Protein AF-A0A359IHR4-F1 (afdb_monomer)

Nearest PDB structures (foldseek):
  9kau-assembly1_A  TM=9.482E-01  e=2.543E-08  Bacillus cereus ATCC 14579
  8bob-assembly1_B  TM=9.223E-01  e=1.146E-07  Escherichia coli K-12
  8juj-assembly1_A  TM=9.685E-01  e=4.822E-07  Bacillus cereus ATCC 14579
  1d2f-assembly1_A  TM=9.710E-01  e=2.327E-06  Escherichia coli
  5yhv-assembly1_B  TM=7.108E-01  e=1.178E-03  Mycobacterium tuberculosis H37Rv

Secondary structure (DSSP, 8-state):
----SS-----TTTT-TTTS-HHHHHHTTS-S--STT-----SSS-SSPPPHHHHHHHHHHHHT-------GGG-HHHHHHHHHHHHHHHS----GGG----S-HHHHHHHHHHHH--TT------SS--THHHHHHHHTT--

Sequence (143 aa):
MKYNFDEIIDRRGTNSLKWDSRELLMKLGFTERYDDETIPLFVADMDFSCPKPVLDALHARVEQKMFGYTYHLSDDRYINALQGWFKRRQGWQINPESVVYSPGTVYALHVAVRAFTKPGDKIIIQRPVYAPFTSVVEQNGRR

Solvent-accessible surface area (backbone atoms only — not comparable to full-atom values): 9431 Å² total; per-residue (Å²): 138,88,82,75,84,83,58,84,66,89,49,67,89,67,81,29,75,63,63,60,33,51,70,59,39,43,74,70,65,76,39,97,76,74,59,95,88,56,81,77,86,77,61,97,71,76,79,60,80,77,58,65,75,60,52,51,53,51,51,58,54,55,75,65,78,69,86,69,94,77,73,67,85,82,38,66,67,57,57,51,52,52,39,52,49,35,34,74,76,67,71,37,82,67,62,72,90,75,68,73,93,60,101,39,70,70,59,45,49,44,50,49,52,61,74,76,52,56,70,69,42,77,65,93,78,77,79,91,62,72,65,64,64,58,49,47,37,50,78,60,45,28,76

Mean predicted aligned error: 3.96 Å

pLDDT: mean 95.13, std 3.56, range [75.62, 98.62]

Radius of gyration: 20.19 Å; Cα contacts (8 Å, |Δi|>4): 84; chains: 1; bounding box: 49×33×51 Å

Foldseek 3Di:
DDFDPVDQDDCPPVPDCQQDVVVVCVVVVVDPDDDPPDDGDPDPDDRGDDDPVVVVVVVVVVVVVDDDDDDPLVDVVVVCVVQVCCCVPPVDGDDSVPDDDDPDDLRVLLVCCVVPDAQAAEDDDDPPDDCSVVVSQVVRNYD

Structure (mmCIF, N/CA/C/O backbone):
data_AF-A0A359IHR4-F1
#
_entry.id   AF-A0A359IHR4-F1
#
loop_
_atom_site.group_PDB
_atom_site.id
_atom_site.type_symbol
_atom_site.label_atom_id
_atom_site.label_alt_id
_atom_site.label_comp_id
_atom_site.label_asym_id
_atom_site.label_entity_id
_atom_site.label_seq_id
_atom_site.pdbx_PDB_ins_code
_atom_site.Cartn_x
_atom_site.Cartn_y
_atom_site.Cartn_z
_atom_site.occupancy
_atom_site.B_iso_or_equiv
_atom_site.auth_seq_id
_atom_site.auth_comp_id
_atom_site.auth_asym_id
_atom_site.auth_atom_id
_atom_site.pdbx_PDB_model_num
ATOM 1 N N . MET A 1 1 ? -7.799 -12.875 -22.934 1.00 75.62 1 MET A N 1
ATOM 2 C CA . MET A 1 1 ? -6.642 -11.954 -22.867 1.00 75.62 1 MET A CA 1
ATOM 3 C C . MET A 1 1 ? -5.446 -12.774 -22.414 1.00 75.62 1 MET A C 1
ATOM 5 O O . MET A 1 1 ? -5.605 -13.522 -21.457 1.00 75.62 1 MET A O 1
ATOM 9 N N . LYS A 1 2 ? -4.318 -12.724 -23.130 1.00 89.81 2 LYS A N 1
ATOM 10 C CA . LYS A 1 2 ? -3.093 -13.450 -22.762 1.00 89.81 2 LYS A CA 1
ATOM 11 C C . LYS A 1 2 ? -2.175 -12.475 -22.019 1.00 89.81 2 LYS A C 1
ATOM 13 O O . LYS A 1 2 ? -1.928 -11.395 -22.543 1.00 89.81 2 LYS A O 1
ATOM 18 N N . TYR A 1 3 ? -1.736 -12.834 -20.815 1.00 95.44 3 TYR A N 1
ATOM 19 C CA . TYR A 1 3 ? -0.766 -12.062 -20.032 1.00 95.44 3 TYR A CA 1
ATOM 20 C C . TYR A 1 3 ? 0.626 -12.668 -20.218 1.00 95.44 3 TYR A C 1
ATOM 22 O O . TYR A 1 3 ? 0.737 -13.891 -20.323 1.00 95.44 3 TYR A O 1
ATOM 30 N N . ASN A 1 4 ? 1.658 -11.826 -20.275 1.00 95.94 4 ASN A N 1
ATOM 31 C CA . ASN A 1 4 ? 3.050 -12.256 -20.319 1.00 95.94 4 ASN A CA 1
ATOM 32 C C . ASN A 1 4 ? 3.702 -11.983 -18.959 1.00 95.94 4 ASN A C 1
ATOM 34 O O . ASN A 1 4 ? 4.050 -10.846 -18.667 1.00 95.94 4 ASN A O 1
ATOM 38 N N . PHE A 1 5 ? 3.817 -13.011 -18.119 1.00 97.19 5 PHE A N 1
ATOM 39 C CA . PHE A 1 5 ? 4.514 -12.911 -16.832 1.00 97.19 5 PHE A CA 1
ATOM 40 C C . PHE A 1 5 ? 6.019 -13.206 -16.957 1.00 97.19 5 PHE A C 1
ATOM 42 O O . PHE A 1 5 ? 6.742 -13.038 -15.984 1.00 97.19 5 PHE A O 1
ATOM 49 N N . ASP A 1 6 ? 6.489 -13.610 -18.143 1.00 97.19 6 ASP A N 1
ATOM 50 C CA . ASP A 1 6 ? 7.912 -13.839 -18.428 1.00 97.19 6 ASP A CA 1
ATOM 51 C C . ASP A 1 6 ? 8.610 -12.563 -18.936 1.00 97.19 6 ASP A C 1
ATOM 53 O O . ASP A 1 6 ? 9.828 -12.535 -19.109 1.00 97.19 6 ASP A O 1
ATOM 57 N N . GLU A 1 7 ? 7.846 -11.498 -19.206 1.00 96.81 7 GLU A N 1
ATOM 58 C CA . GLU A 1 7 ? 8.398 -10.195 -19.565 1.00 96.81 7 GLU A CA 1
ATOM 59 C C . GLU A 1 7 ? 9.154 -9.599 -18.379 1.00 96.81 7 GLU A C 1
ATOM 61 O O . GLU A 1 7 ? 8.572 -9.310 -17.333 1.00 96.81 7 GLU A O 1
ATOM 66 N N . ILE A 1 8 ? 10.455 -9.381 -18.562 1.00 95.19 8 ILE A N 1
ATOM 67 C CA . ILE A 1 8 ? 11.285 -8.700 -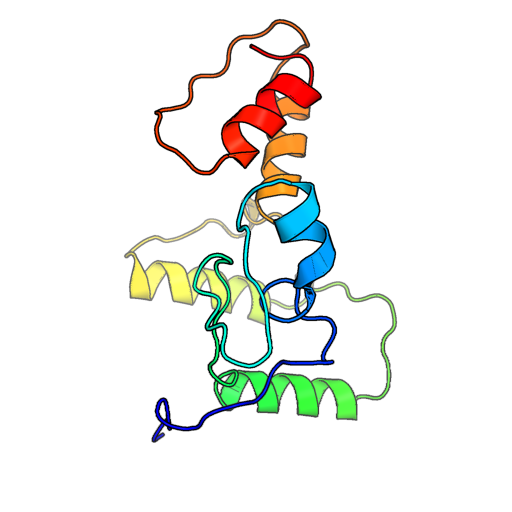17.574 1.00 95.19 8 ILE A CA 1
ATOM 68 C C . ILE A 1 8 ? 11.126 -7.195 -17.774 1.00 95.19 8 ILE A C 1
ATOM 70 O O . ILE A 1 8 ? 11.505 -6.654 -18.812 1.00 9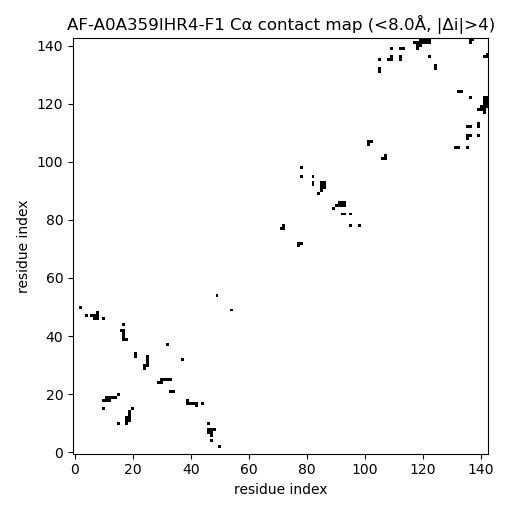5.19 8 ILE A O 1
ATOM 74 N N . ILE A 1 9 ? 10.594 -6.523 -16.757 1.00 95.38 9 ILE A N 1
ATOM 75 C CA . ILE A 1 9 ? 10.462 -5.067 -16.714 1.00 95.38 9 ILE A CA 1
ATOM 76 C C . ILE A 1 9 ? 11.520 -4.535 -15.755 1.00 95.38 9 ILE A C 1
ATOM 78 O O . ILE A 1 9 ? 11.461 -4.811 -14.555 1.00 95.38 9 ILE A O 1
ATOM 82 N N . ASP A 1 10 ? 12.487 -3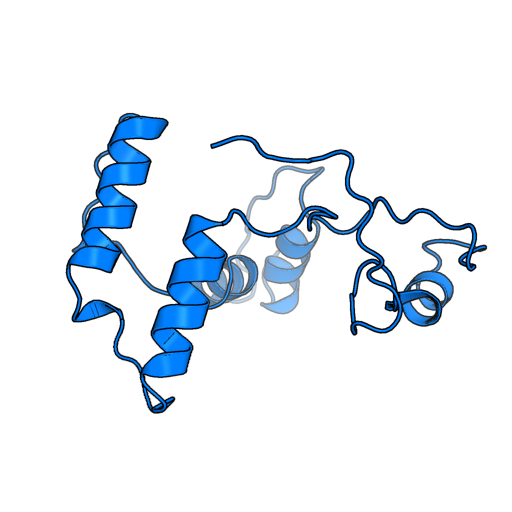.776 -16.273 1.00 95.06 10 ASP A N 1
ATOM 83 C CA . ASP A 1 10 ? 13.483 -3.133 -15.419 1.00 95.06 10 ASP A CA 1
ATOM 84 C C . 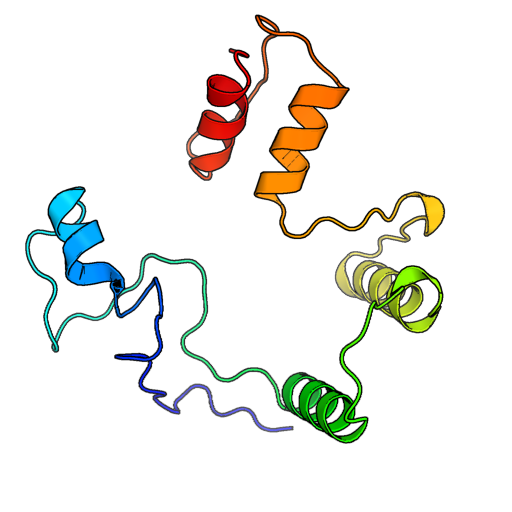ASP A 1 10 ? 12.835 -2.001 -14.612 1.00 95.06 10 ASP A C 1
ATOM 86 O O . ASP A 1 10 ? 12.168 -1.116 -15.154 1.00 95.06 10 ASP A O 1
ATOM 90 N N . ARG A 1 11 ? 13.010 -2.064 -13.292 1.00 95.94 11 ARG A N 1
ATOM 91 C CA . ARG A 1 11 ? 12.459 -1.118 -12.313 1.00 95.94 11 ARG A CA 1
ATOM 92 C C . ARG A 1 11 ? 13.544 -0.308 -11.605 1.00 95.94 11 ARG A C 1
ATOM 94 O O . ARG A 1 11 ? 13.234 0.405 -10.650 1.00 95.94 11 ARG A O 1
ATOM 101 N N . ARG A 1 12 ? 14.805 -0.422 -12.028 1.00 95.12 12 ARG A N 1
ATOM 102 C CA . ARG A 1 12 ? 15.886 0.430 -11.523 1.00 95.12 12 ARG A CA 1
ATOM 103 C C . ARG A 1 12 ? 15.738 1.851 -12.055 1.00 95.12 12 ARG A C 1
ATOM 105 O O . ARG A 1 12 ? 15.357 2.066 -13.203 1.00 95.12 12 ARG A O 1
ATOM 112 N N . GLY A 1 13 ? 16.038 2.833 -11.212 1.00 95.25 13 GLY A N 1
ATOM 113 C CA . GLY A 1 13 ? 15.928 4.249 -11.562 1.00 95.25 13 GLY A CA 1
ATOM 114 C C . GLY A 1 13 ? 14.486 4.742 -11.717 1.00 95.25 13 GLY A C 1
ATOM 115 O O . GLY A 1 13 ? 14.269 5.831 -12.248 1.00 95.25 13 GLY A O 1
ATOM 116 N N . THR A 1 14 ? 13.491 3.977 -11.251 1.00 96.00 14 THR A N 1
ATOM 117 C CA . THR A 1 14 ? 12.071 4.365 -11.309 1.00 96.00 14 THR A CA 1
ATOM 118 C C . THR A 1 14 ? 11.547 4.901 -9.974 1.00 96.00 14 THR A C 1
ATOM 120 O O . THR A 1 14 ? 10.334 5.031 -9.805 1.00 96.00 14 THR A O 1
ATOM 123 N N . ASN A 1 15 ? 12.429 5.179 -9.008 1.00 95.81 15 ASN A N 1
ATOM 124 C CA . ASN A 1 15 ? 12.097 5.487 -7.609 1.00 95.81 15 ASN A CA 1
ATOM 125 C C . ASN A 1 15 ? 11.355 4.338 -6.906 1.00 95.81 15 ASN A C 1
ATOM 127 O O . ASN A 1 15 ? 10.468 4.545 -6.074 1.00 95.81 15 ASN A O 1
ATOM 131 N N . SER A 1 16 ? 11.694 3.105 -7.265 1.00 96.00 16 SER A N 1
ATOM 132 C CA . SER A 1 16 ? 11.107 1.906 -6.687 1.00 96.00 16 SER A CA 1
ATOM 133 C C . SER A 1 16 ? 11.699 1.643 -5.307 1.00 96.00 16 SER A C 1
ATOM 135 O O . SER A 1 16 ? 12.884 1.356 -5.187 1.00 96.00 16 SER A O 1
ATOM 137 N N . LEU A 1 17 ? 10.884 1.631 -4.246 1.00 94.75 17 LEU A N 1
ATOM 138 C CA . LEU A 1 17 ? 11.380 1.250 -2.915 1.00 94.75 17 LEU A CA 1
ATOM 139 C C . LEU A 1 17 ? 11.993 -0.162 -2.914 1.00 94.75 17 LEU A C 1
ATOM 141 O O . LEU A 1 17 ? 12.885 -0.444 -2.124 1.00 94.75 17 LEU A O 1
ATOM 145 N N . LYS A 1 18 ? 11.540 -1.062 -3.789 1.00 95.00 18 LYS A N 1
ATOM 146 C CA . LYS A 1 18 ? 12.064 -2.428 -3.880 1.00 95.00 18 LYS A CA 1
ATOM 147 C C . LYS A 1 18 ? 13.442 -2.496 -4.548 1.00 95.00 18 LYS A C 1
ATOM 149 O O . LYS A 1 18 ? 14.291 -3.251 -4.076 1.00 95.00 18 LYS A O 1
ATOM 154 N N . TRP A 1 19 ? 13.653 -1.712 -5.607 1.00 96.00 19 TRP A N 1
ATOM 155 C CA . TRP A 1 19 ? 14.834 -1.790 -6.482 1.00 96.00 19 TRP A CA 1
ATOM 156 C C . TRP A 1 19 ? 15.871 -0.676 -6.249 1.00 96.00 19 TRP A C 1
ATOM 158 O O . TRP A 1 19 ? 17.056 -0.889 -6.474 1.00 96.00 19 TRP A O 1
ATOM 168 N N . ASP A 1 20 ? 15.449 0.483 -5.736 1.00 95.06 20 ASP A N 1
ATOM 169 C CA . ASP A 1 20 ? 16.276 1.693 -5.605 1.00 95.06 20 ASP A CA 1
ATOM 170 C C . ASP A 1 20 ? 16.607 2.044 -4.136 1.00 95.06 20 ASP A C 1
ATOM 172 O O . ASP A 1 20 ? 17.105 3.127 -3.841 1.00 95.06 20 ASP A O 1
ATOM 176 N N . SER A 1 21 ? 16.342 1.148 -3.176 1.00 93.75 21 SER A N 1
ATOM 177 C CA . SER A 1 21 ? 16.537 1.409 -1.734 1.00 93.75 21 SER A CA 1
ATOM 178 C C . SER A 1 21 ? 17.851 0.882 -1.150 1.00 93.75 21 SER A C 1
ATOM 180 O O . SER A 1 21 ? 17.969 0.749 0.070 1.00 93.75 21 SER A O 1
ATOM 182 N N . ARG A 1 22 ? 18.859 0.620 -1.993 1.00 92.38 22 ARG A N 1
ATOM 183 C CA . ARG A 1 22 ? 20.187 0.102 -1.606 1.00 92.38 22 ARG A CA 1
ATOM 184 C C . ARG A 1 22 ? 20.737 0.738 -0.327 1.00 92.38 22 ARG A C 1
ATOM 186 O O . ARG A 1 22 ? 21.015 0.033 0.640 1.00 92.38 22 ARG A O 1
ATOM 193 N N . GLU A 1 23 ? 20.880 2.062 -0.318 1.00 91.62 23 GLU A N 1
ATOM 194 C CA . GLU A 1 23 ? 21.482 2.793 0.805 1.00 91.62 23 GLU A CA 1
ATOM 195 C C . GLU A 1 23 ? 20.683 2.611 2.099 1.00 91.62 23 GLU A C 1
ATOM 197 O O . GLU A 1 23 ? 21.257 2.402 3.168 1.00 91.62 23 GLU A O 1
ATOM 202 N N . LEU A 1 24 ? 19.351 2.642 1.997 1.00 91.75 24 LEU A N 1
ATOM 203 C CA . LEU A 1 24 ? 18.451 2.448 3.127 1.00 91.75 24 LEU A CA 1
ATOM 204 C C . LEU A 1 24 ? 18.578 1.032 3.697 1.00 91.75 24 LEU A C 1
ATOM 206 O O . LEU A 1 24 ? 18.705 0.874 4.909 1.00 91.75 24 LEU A O 1
ATOM 210 N N . LEU A 1 25 ? 18.566 0.009 2.842 1.00 91.62 25 LEU A N 1
ATOM 211 C CA . LEU A 1 25 ? 18.647 -1.391 3.265 1.00 91.62 25 LEU A CA 1
ATOM 212 C C . LEU A 1 25 ? 19.987 -1.717 3.921 1.00 91.62 25 LEU A C 1
ATOM 214 O O . LEU A 1 25 ? 20.008 -2.374 4.961 1.00 91.62 25 LEU A O 1
ATOM 218 N N . MET A 1 26 ? 21.086 -1.219 3.348 1.00 91.31 26 MET A N 1
ATOM 219 C CA . MET A 1 26 ? 22.421 -1.385 3.921 1.00 91.31 26 MET A CA 1
ATOM 220 C C . MET A 1 26 ? 22.539 -0.649 5.261 1.00 91.31 26 MET A C 1
ATOM 222 O O . MET A 1 26 ? 23.013 -1.222 6.238 1.00 91.31 26 MET A O 1
ATOM 226 N N . LYS A 1 27 ? 22.032 0.590 5.358 1.00 93.38 27 LYS A N 1
ATOM 227 C CA . LYS A 1 27 ? 22.036 1.368 6.610 1.00 93.38 27 LYS A CA 1
ATOM 228 C C . LYS A 1 27 ? 21.215 0.712 7.722 1.00 93.38 27 LYS A C 1
ATOM 230 O O . LYS A 1 27 ? 21.582 0.812 8.889 1.00 93.38 27 LYS A O 1
ATOM 235 N N . LEU A 1 28 ? 20.101 0.072 7.374 1.00 90.56 28 LEU A N 1
ATOM 236 C CA . LEU A 1 28 ? 19.254 -0.658 8.320 1.00 90.56 28 LEU A CA 1
ATOM 237 C C . LEU A 1 28 ? 19.787 -2.064 8.644 1.00 90.56 28 LEU A C 1
ATOM 239 O O . LEU A 1 28 ? 19.184 -2.758 9.458 1.00 90.56 28 LEU A O 1
ATOM 243 N N . GLY A 1 29 ? 20.899 -2.485 8.032 1.00 90.56 29 GLY A N 1
ATOM 244 C CA . GLY A 1 29 ? 21.505 -3.795 8.267 1.00 90.56 29 GLY A CA 1
ATOM 245 C C . GLY A 1 29 ? 20.686 -4.964 7.716 1.00 90.56 29 GLY A C 1
ATOM 246 O O . GLY A 1 29 ? 20.861 -6.090 8.167 1.00 90.56 29 GLY A O 1
ATOM 247 N N . PHE A 1 30 ? 19.783 -4.722 6.757 1.00 89.19 30 PHE A N 1
ATOM 248 C CA . PHE A 1 30 ? 19.005 -5.795 6.125 1.00 89.19 30 PHE A CA 1
ATOM 249 C C . PHE A 1 30 ? 19.835 -6.633 5.150 1.00 89.19 30 PHE A C 1
ATOM 251 O O . PHE A 1 30 ? 19.485 -7.779 4.881 1.00 89.19 30 PHE A O 1
ATOM 258 N N . THR A 1 31 ? 20.908 -6.063 4.601 1.00 90.94 31 THR A N 1
ATOM 259 C CA . THR A 1 31 ? 21.852 -6.769 3.734 1.00 90.94 31 THR A CA 1
ATOM 260 C C . THR A 1 31 ? 23.219 -6.094 3.762 1.00 90.94 31 THR A C 1
ATOM 262 O O . THR A 1 31 ? 23.318 -4.875 3.901 1.00 90.94 31 THR A O 1
ATOM 265 N N . GLU A 1 32 ? 24.272 -6.885 3.579 1.00 91.94 32 GLU A N 1
ATOM 266 C CA . GLU A 1 32 ? 25.648 -6.405 3.400 1.00 91.94 32 GLU A CA 1
ATOM 267 C C . GLU A 1 32 ? 25.992 -6.180 1.918 1.00 91.94 32 GLU A C 1
ATOM 269 O O . GLU A 1 32 ? 26.952 -5.481 1.595 1.00 91.94 32 GLU A O 1
ATOM 274 N N . ARG A 1 33 ? 25.186 -6.738 1.005 1.00 92.12 33 ARG A N 1
ATOM 275 C CA . ARG A 1 33 ? 25.365 -6.641 -0.447 1.00 92.12 33 ARG A CA 1
ATOM 276 C C . ARG A 1 33 ? 24.050 -6.263 -1.118 1.00 92.12 33 ARG A C 1
ATOM 278 O O . ARG A 1 33 ? 23.027 -6.919 -0.932 1.00 92.12 33 ARG A O 1
ATOM 28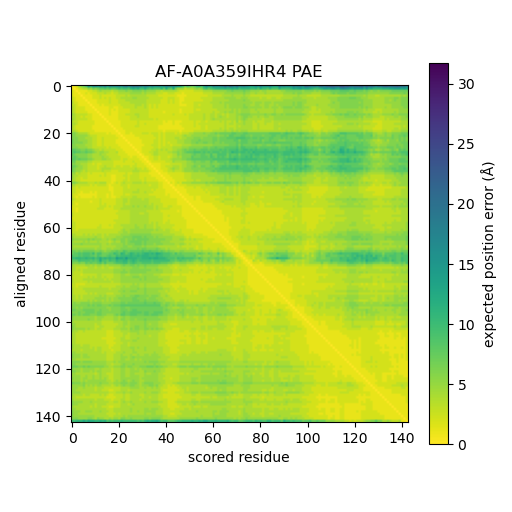5 N N . TYR A 1 34 ? 24.103 -5.203 -1.911 1.00 93.38 34 TYR A N 1
ATOM 286 C CA . TYR A 1 34 ? 23.037 -4.811 -2.821 1.00 93.38 34 TYR A CA 1
ATOM 287 C C . TYR A 1 34 ? 23.691 -4.095 -4.002 1.00 93.38 34 TYR A C 1
ATOM 289 O O . TYR A 1 34 ? 24.216 -2.995 -3.851 1.00 93.38 34 TYR A O 1
ATOM 297 N N . ASP A 1 35 ? 23.721 -4.744 -5.153 1.00 91.81 35 ASP A N 1
ATOM 298 C CA . ASP A 1 35 ? 24.375 -4.306 -6.388 1.00 91.81 35 ASP A CA 1
ATOM 299 C C . ASP A 1 35 ? 23.503 -4.633 -7.610 1.00 91.81 35 ASP A C 1
ATOM 301 O O . ASP A 1 35 ? 22.351 -5.049 -7.477 1.00 91.81 35 ASP A O 1
ATOM 305 N N . ASP A 1 36 ? 24.039 -4.438 -8.812 1.00 89.81 36 ASP A N 1
ATOM 306 C CA . ASP A 1 36 ? 23.279 -4.624 -10.050 1.00 89.81 36 ASP A CA 1
ATOM 307 C C . ASP A 1 36 ? 22.891 -6.091 -10.310 1.00 89.81 36 ASP A C 1
ATOM 309 O O . ASP A 1 36 ? 21.920 -6.348 -11.017 1.00 89.81 36 ASP A O 1
ATOM 313 N N . GLU A 1 37 ? 23.567 -7.052 -9.673 1.00 92.00 37 GLU A N 1
ATOM 314 C CA . GLU A 1 37 ? 23.228 -8.482 -9.735 1.00 92.00 37 GLU A CA 1
ATOM 315 C C . GLU A 1 37 ? 22.170 -8.885 -8.696 1.00 92.00 37 GLU A C 1
ATOM 317 O O . GLU A 1 37 ? 21.651 -10.003 -8.715 1.00 92.00 37 GLU A O 1
ATOM 322 N N . THR A 1 38 ? 21.835 -7.988 -7.767 1.00 93.00 38 THR A N 1
ATOM 323 C CA . THR A 1 38 ? 20.904 -8.280 -6.679 1.00 93.00 38 THR A CA 1
ATOM 324 C C . THR A 1 38 ? 19.465 -8.366 -7.188 1.00 93.00 38 THR A C 1
ATOM 326 O O . THR A 1 38 ? 18.974 -7.476 -7.884 1.00 93.00 38 T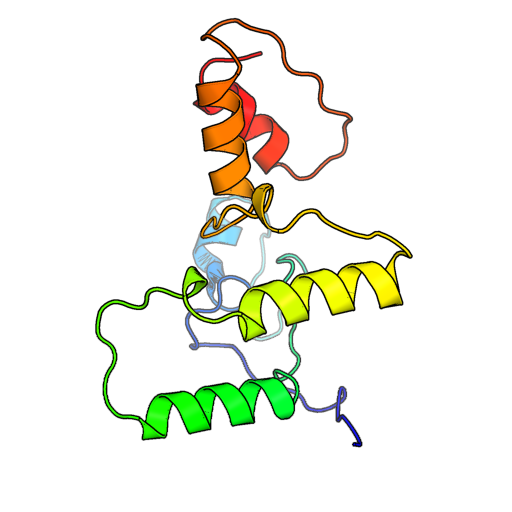HR A O 1
ATOM 329 N N . ILE A 1 39 ? 18.764 -9.431 -6.784 1.00 93.06 39 ILE A N 1
ATOM 330 C CA . ILE A 1 39 ? 17.333 -9.638 -7.042 1.00 93.06 39 ILE A CA 1
ATOM 331 C C . ILE A 1 39 ? 16.565 -9.402 -5.730 1.00 93.06 39 ILE A C 1
ATOM 333 O O . ILE A 1 39 ? 16.588 -10.259 -4.841 1.00 93.06 39 ILE A O 1
ATOM 337 N N . PRO A 1 40 ? 15.892 -8.251 -5.558 1.00 93.31 40 PRO A N 1
ATOM 338 C CA . PRO A 1 40 ? 15.151 -7.943 -4.343 1.00 93.31 40 PRO A CA 1
ATOM 339 C C . PRO A 1 40 ? 13.829 -8.721 -4.270 1.00 93.31 40 PRO A C 1
ATOM 341 O O . PRO A 1 40 ? 12.974 -8.601 -5.142 1.00 93.31 40 PRO A O 1
ATOM 344 N N . LEU A 1 41 ? 13.609 -9.465 -3.180 1.00 93.88 41 LEU A N 1
ATOM 345 C CA . LEU A 1 41 ? 12.403 -10.288 -2.961 1.00 93.88 41 LEU A CA 1
ATOM 346 C C . LEU A 1 41 ? 11.640 -9.928 -1.666 1.00 93.88 41 LEU A C 1
ATOM 348 O O . LEU A 1 41 ? 10.938 -10.765 -1.107 1.00 93.88 41 LEU A O 1
ATOM 352 N N . PHE A 1 42 ? 11.796 -8.697 -1.159 1.00 89.62 42 PHE A N 1
ATOM 353 C CA . PHE A 1 42 ? 11.341 -8.316 0.190 1.00 89.62 42 PHE A CA 1
ATOM 354 C C . PHE A 1 42 ? 10.081 -7.427 0.231 1.00 89.62 42 PHE A C 1
ATOM 356 O O . PHE A 1 42 ? 9.191 -7.686 1.041 1.00 89.62 42 PHE A O 1
ATOM 363 N N . VAL A 1 43 ? 9.971 -6.380 -0.606 1.00 93.31 43 VAL A N 1
ATOM 364 C CA . VAL A 1 43 ? 8.770 -5.514 -0.634 1.00 93.31 43 VAL A CA 1
ATOM 365 C C . VAL A 1 43 ? 7.622 -6.243 -1.318 1.00 93.31 43 VAL A C 1
ATOM 367 O O . VAL A 1 43 ? 7.793 -6.803 -2.399 1.00 93.31 43 VAL A O 1
ATOM 370 N N . ALA A 1 44 ? 6.436 -6.172 -0.716 1.00 95.62 44 ALA A N 1
ATOM 371 C CA . ALA A 1 44 ? 5.204 -6.750 -1.244 1.00 95.62 44 ALA A CA 1
ATOM 372 C C . ALA A 1 44 ? 4.563 -5.890 -2.357 1.00 95.62 44 ALA A C 1
ATOM 374 O O . ALA A 1 44 ? 3.402 -5.495 -2.260 1.00 95.62 44 ALA A O 1
ATOM 375 N N . ASP A 1 45 ? 5.323 -5.605 -3.413 1.00 96.56 45 ASP A N 1
ATOM 376 C CA . ASP A 1 45 ? 4.809 -5.185 -4.718 1.00 96.56 45 ASP A CA 1
ATOM 377 C C . ASP A 1 45 ? 5.283 -6.161 -5.814 1.00 96.56 45 ASP A C 1
ATOM 379 O O . ASP A 1 45 ? 6.090 -7.065 -5.562 1.00 96.56 45 ASP A O 1
ATOM 383 N N . MET A 1 46 ? 4.724 -6.043 -7.019 1.00 96.88 46 MET A N 1
ATOM 384 C CA . MET A 1 46 ? 4.968 -6.992 -8.110 1.00 96.88 46 MET A CA 1
ATOM 385 C C . MET A 1 46 ? 5.978 -6.445 -9.119 1.00 96.88 46 MET A C 1
ATOM 387 O O . MET A 1 46 ? 5.960 -5.260 -9.436 1.00 96.88 46 MET A O 1
ATOM 391 N N . ASP A 1 47 ? 6.776 -7.341 -9.701 1.00 96.94 47 ASP A N 1
ATOM 392 C CA . ASP A 1 47 ? 7.619 -7.064 -10.876 1.00 96.94 47 ASP A CA 1
ATOM 393 C C . ASP A 1 47 ? 6.913 -7.476 -12.179 1.00 96.94 47 ASP A C 1
ATOM 395 O O . ASP A 1 47 ? 7.527 -7.956 -13.123 1.00 96.94 47 ASP A O 1
ATOM 399 N N . PHE A 1 48 ? 5.590 -7.297 -12.214 1.00 97.19 48 PHE A N 1
ATOM 400 C CA . PHE A 1 48 ? 4.747 -7.530 -13.382 1.00 97.19 48 PHE A CA 1
ATOM 401 C C . PHE A 1 48 ? 4.050 -6.238 -13.786 1.00 97.19 48 PHE A C 1
ATOM 403 O O . PHE A 1 48 ? 3.697 -5.417 -12.937 1.00 97.19 48 PHE A O 1
ATOM 410 N N . SER A 1 49 ? 3.786 -6.089 -15.084 1.00 96.00 49 SER A N 1
ATOM 411 C CA . SER A 1 49 ? 2.967 -4.985 -15.577 1.00 96.00 49 SER A CA 1
ATOM 412 C C . SER A 1 49 ? 1.558 -5.035 -14.983 1.00 96.00 49 SER A C 1
ATOM 414 O O . SER A 1 49 ? 0.973 -6.108 -14.788 1.00 96.00 49 SER A O 1
ATOM 416 N N . CYS A 1 50 ? 0.976 -3.860 -14.742 1.00 96.44 50 CYS A N 1
ATOM 417 C CA . CYS A 1 50 ? -0.443 -3.754 -14.432 1.00 96.44 50 CYS A CA 1
ATOM 418 C C . CYS A 1 50 ? -1.279 -4.387 -15.561 1.00 96.44 50 CYS A C 1
ATOM 420 O O . CYS A 1 50 ? -0.954 -4.249 -16.742 1.00 96.44 50 CYS A O 1
ATOM 422 N N . PRO A 1 51 ? -2.400 -5.052 -15.240 1.00 96.38 51 PRO A N 1
ATOM 423 C CA . PRO A 1 51 ? -3.219 -5.690 -16.260 1.00 96.38 51 PRO A CA 1
ATOM 424 C C . PRO A 1 51 ? -3.807 -4.639 -17.213 1.00 96.38 51 PRO A C 1
ATOM 426 O O . PRO A 1 51 ? -4.233 -3.567 -16.780 1.00 96.38 51 PRO A O 1
ATOM 429 N N . LYS A 1 52 ? -3.895 -4.973 -18.510 1.00 96.38 52 LYS A N 1
ATOM 430 C CA . LYS A 1 52 ? -4.365 -4.060 -19.570 1.00 96.38 52 LYS A CA 1
ATOM 431 C C . LYS A 1 52 ? -5.645 -3.275 -19.222 1.00 96.38 52 LYS A C 1
ATOM 433 O O . LYS A 1 52 ? -5.644 -2.073 -19.457 1.00 96.38 52 LYS A O 1
ATOM 438 N N . PRO A 1 53 ? -6.697 -3.862 -18.612 1.00 97.31 53 PRO A N 1
ATOM 439 C CA . PRO A 1 53 ? -7.887 -3.097 -18.229 1.00 97.31 53 PRO A CA 1
ATOM 440 C C . PRO A 1 53 ? -7.616 -1.934 -17.260 1.00 97.31 53 PRO A C 1
ATOM 442 O O . PRO A 1 53 ? -8.307 -0.922 -17.319 1.00 97.31 53 PRO A O 1
ATOM 445 N N . VAL A 1 54 ? -6.618 -2.060 -16.377 1.00 97.38 54 VAL A N 1
ATOM 446 C CA . VAL A 1 54 ? -6.215 -0.986 -15.454 1.00 97.38 54 VAL A CA 1
ATOM 447 C C . VAL A 1 54 ? -5.457 0.101 -16.210 1.00 97.38 54 VAL A C 1
ATOM 449 O O . VAL A 1 54 ? -5.768 1.277 -16.044 1.00 97.38 54 VAL A O 1
ATOM 452 N N . LEU A 1 55 ? -4.511 -0.285 -17.074 1.00 97.81 55 LEU A N 1
ATOM 453 C CA . LEU A 1 55 ? -3.771 0.661 -17.916 1.00 97.81 55 LEU A CA 1
ATOM 454 C C . LEU A 1 55 ? -4.720 1.456 -18.823 1.00 97.81 55 LEU A C 1
ATOM 456 O O . LEU A 1 55 ? -4.653 2.680 -18.854 1.00 97.81 55 LEU A O 1
ATOM 460 N N . ASP A 1 56 ? -5.661 0.783 -19.487 1.00 98.25 56 ASP A N 1
ATOM 461 C CA . ASP A 1 56 ? -6.655 1.419 -20.357 1.00 98.25 56 ASP A CA 1
ATOM 462 C C . ASP A 1 56 ? -7.525 2.427 -19.590 1.00 98.25 56 ASP A C 1
ATOM 464 O O . ASP A 1 56 ? -7.772 3.530 -20.078 1.00 98.25 56 ASP A O 1
ATOM 468 N N . ALA A 1 57 ? -7.963 2.082 -18.372 1.00 97.38 57 ALA A N 1
ATOM 469 C CA . ALA A 1 57 ? -8.743 2.986 -17.528 1.00 97.38 57 ALA A CA 1
ATOM 470 C C . ALA A 1 57 ? -7.935 4.224 -17.102 1.00 97.38 57 ALA A C 1
ATOM 472 O O . ALA A 1 57 ? -8.469 5.335 -17.090 1.00 97.38 57 ALA A O 1
ATOM 473 N N . LEU A 1 58 ? -6.646 4.052 -16.790 1.00 98.06 58 LEU A N 1
ATOM 474 C CA . LEU A 1 58 ? -5.744 5.158 -16.468 1.00 98.06 58 LEU A CA 1
ATOM 475 C C . LEU A 1 58 ? -5.501 6.058 -17.687 1.00 98.06 58 LEU A C 1
ATOM 477 O O . LEU A 1 58 ? -5.624 7.275 -17.564 1.00 98.06 58 LEU A O 1
ATOM 481 N N . HIS A 1 59 ? -5.245 5.489 -18.867 1.00 98.44 59 HIS A N 1
ATOM 482 C CA . HIS A 1 59 ? -5.111 6.258 -20.108 1.00 98.44 59 HIS A CA 1
ATOM 483 C C . HIS A 1 59 ? -6.391 7.037 -20.425 1.00 98.44 59 HIS A C 1
ATOM 485 O O . HIS A 1 59 ? -6.336 8.245 -20.634 1.00 98.44 59 HIS A O 1
ATOM 491 N N . ALA A 1 60 ? -7.558 6.392 -20.349 1.00 98.06 60 ALA A N 1
ATOM 492 C CA . ALA A 1 60 ? -8.839 7.066 -20.544 1.00 98.06 60 ALA A CA 1
ATOM 493 C C . ALA A 1 60 ? -9.055 8.214 -19.541 1.00 98.06 60 ALA A C 1
ATOM 495 O O . ALA A 1 60 ? -9.632 9.244 -19.889 1.00 98.06 60 ALA A O 1
ATOM 496 N N . ARG A 1 61 ? -8.574 8.073 -18.297 1.00 96.38 61 ARG A N 1
ATOM 497 C CA . ARG A 1 61 ? -8.626 9.147 -17.298 1.00 96.38 61 ARG A CA 1
ATOM 498 C C . ARG A 1 61 ? -7.691 10.307 -17.641 1.00 96.38 61 ARG A C 1
ATOM 500 O O . ARG A 1 61 ? -8.066 11.454 -17.389 1.00 96.38 61 ARG A O 1
ATOM 507 N N . VAL A 1 62 ? -6.513 10.028 -18.198 1.00 98.19 62 VAL A N 1
ATOM 508 C CA . VAL A 1 62 ? -5.562 11.045 -18.677 1.00 98.19 62 VAL A CA 1
ATOM 509 C C . VAL A 1 62 ? -6.151 11.843 -19.839 1.00 98.19 62 VAL A C 1
ATOM 511 O O . VAL A 1 62 ? -6.056 13.070 -19.833 1.00 98.19 62 VAL A O 1
ATOM 514 N N . GLU A 1 63 ? -6.861 11.188 -20.761 1.00 98.38 63 GLU A N 1
ATOM 515 C CA . GLU A 1 63 ? -7.520 11.849 -21.900 1.00 98.38 63 GLU A CA 1
ATOM 516 C C . GLU A 1 63 ? -8.577 12.890 -21.491 1.00 98.38 63 GLU A C 1
ATOM 518 O O . GLU A 1 63 ? -8.898 13.792 -22.264 1.00 98.38 63 GLU A O 1
ATOM 523 N N . GLN A 1 64 ? -9.081 12.836 -20.253 1.00 97.25 64 GLN A N 1
ATOM 524 C CA . GLN A 1 64 ? -9.987 13.857 -19.713 1.00 97.25 64 GLN A CA 1
ATOM 525 C C . GLN A 1 64 ? -9.283 15.186 -19.391 1.00 97.25 64 GLN A C 1
ATOM 527 O O . GLN A 1 64 ? -9.964 16.181 -19.151 1.00 97.25 64 GLN A O 1
ATOM 532 N N . LYS A 1 65 ? -7.941 15.220 -19.357 1.00 97.88 65 LYS A N 1
ATOM 533 C CA . LYS A 1 65 ? -7.068 16.408 -19.203 1.00 97.88 65 LYS A CA 1
ATOM 534 C C . LYS A 1 65 ? -7.241 17.237 -17.921 1.00 97.88 65 LYS A C 1
ATOM 536 O O . LYS A 1 65 ? -6.451 18.141 -17.679 1.00 97.88 65 LYS A O 1
ATOM 541 N N . MET A 1 66 ? -8.234 16.937 -17.087 1.00 96.75 66 MET A N 1
ATOM 542 C CA . MET A 1 66 ? -8.547 17.652 -15.847 1.00 96.75 66 MET A CA 1
ATOM 543 C C . MET A 1 66 ? -8.254 16.781 -14.630 1.00 96.75 66 MET A C 1
ATOM 545 O O . MET A 1 66 ? -8.823 15.701 -14.498 1.00 96.75 66 MET A O 1
ATOM 549 N N . PHE A 1 67 ? -7.412 17.253 -13.709 1.00 96.31 67 PHE A N 1
ATOM 550 C CA . PHE A 1 67 ? -6.962 16.500 -12.524 1.00 96.31 67 PHE A CA 1
ATOM 551 C C . PHE A 1 67 ? -7.281 17.221 -11.205 1.00 96.31 67 PHE A C 1
ATOM 553 O O . PHE A 1 67 ? -6.521 17.152 -10.245 1.00 96.31 67 PHE A O 1
ATOM 560 N N . GLY A 1 68 ? -8.401 17.948 -11.173 1.00 96.06 68 GLY A N 1
ATOM 561 C CA . GLY A 1 68 ? -8.882 18.624 -9.969 1.00 96.06 68 GLY A CA 1
ATOM 562 C C . GLY A 1 68 ? -9.418 17.665 -8.899 1.00 96.06 68 GLY A C 1
ATOM 563 O O . GLY A 1 68 ? -9.325 16.438 -9.010 1.00 96.06 68 GLY A O 1
ATOM 564 N N . TYR A 1 69 ? -10.019 18.243 -7.858 1.00 96.00 69 TYR A N 1
ATOM 565 C CA . TYR A 1 69 ? -10.603 17.485 -6.753 1.00 96.00 69 TYR A CA 1
ATOM 566 C C . TYR A 1 69 ? -11.599 16.431 -7.245 1.00 96.00 69 TYR A C 1
ATOM 568 O O . TYR A 1 69 ? -12.523 16.724 -8.000 1.00 96.00 69 TYR A O 1
ATOM 576 N N . THR A 1 70 ? -11.396 15.191 -6.799 1.00 93.50 70 THR A N 1
ATOM 577 C CA . THR A 1 70 ? -12.207 14.041 -7.202 1.00 93.50 70 THR A CA 1
ATOM 578 C C . THR A 1 70 ? -13.062 13.579 -6.032 1.00 93.50 70 THR A C 1
ATOM 580 O O . THR A 1 70 ? -12.537 13.147 -5.005 1.00 93.50 70 THR A O 1
ATOM 583 N N . TYR A 1 71 ? -14.381 13.613 -6.205 1.00 91.06 71 TYR A N 1
ATOM 584 C CA . TYR A 1 71 ? -15.319 13.007 -5.268 1.00 91.06 71 TYR A CA 1
ATOM 585 C C . TYR A 1 71 ? -15.731 11.623 -5.779 1.00 91.06 71 TYR A C 1
ATOM 587 O O . TYR A 1 71 ? -16.702 11.460 -6.503 1.00 91.06 71 TYR A O 1
ATOM 595 N N . HIS A 1 72 ? -14.941 10.605 -5.446 1.00 82.44 72 HIS A N 1
ATOM 596 C CA . HIS A 1 72 ? -15.128 9.245 -5.967 1.00 82.44 72 HIS A CA 1
ATOM 597 C C . HIS A 1 72 ? -16.386 8.540 -5.425 1.00 82.44 72 HIS A C 1
ATOM 599 O O . HIS A 1 72 ? -16.836 7.568 -6.021 1.00 82.44 72 HIS A O 1
ATOM 605 N N . LEU A 1 73 ? -16.966 9.027 -4.322 1.00 83.88 73 LEU A N 1
ATOM 606 C CA . LEU A 1 73 ? -18.176 8.455 -3.723 1.00 83.88 73 LEU A CA 1
ATOM 607 C C . LEU A 1 73 ? -19.478 8.916 -4.397 1.00 83.88 73 LEU A C 1
ATOM 609 O O . LEU A 1 73 ? -20.514 8.323 -4.127 1.00 83.88 73 LEU A O 1
ATOM 613 N N . SER A 1 74 ? -19.458 9.925 -5.281 1.00 82.94 74 SER A N 1
ATOM 614 C CA . SER A 1 74 ? -20.643 10.282 -6.089 1.00 82.94 74 SER A CA 1
ATOM 615 C C . SER A 1 74 ? -20.863 9.375 -7.297 1.00 82.94 74 SER A C 1
ATOM 617 O O . SER A 1 74 ? -21.797 9.599 -8.060 1.00 82.94 74 SER A O 1
ATOM 619 N N . ASP A 1 75 ? -19.970 8.418 -7.535 1.00 86.19 75 ASP A N 1
ATOM 620 C CA . ASP A 1 75 ? -20.056 7.502 -8.661 1.00 86.19 75 ASP A CA 1
ATOM 621 C C . ASP A 1 75 ? -20.387 6.094 -8.165 1.00 86.19 75 ASP A C 1
ATOM 623 O O . ASP A 1 75 ? -19.523 5.377 -7.653 1.00 86.19 75 ASP A O 1
ATOM 627 N N . ASP A 1 76 ? -21.635 5.674 -8.375 1.00 90.69 76 ASP A N 1
ATOM 628 C CA . ASP A 1 76 ? -22.126 4.352 -7.976 1.00 90.69 76 ASP A CA 1
ATOM 629 C C . ASP A 1 76 ? -21.277 3.210 -8.551 1.00 90.69 76 ASP A C 1
ATOM 631 O O . ASP A 1 76 ? -21.228 2.120 -7.977 1.00 90.69 76 ASP A O 1
ATOM 635 N N . ARG A 1 77 ? -20.556 3.432 -9.663 1.00 93.94 77 ARG A N 1
ATOM 636 C CA . ARG A 1 77 ? -19.653 2.428 -10.247 1.00 93.94 77 ARG A CA 1
ATOM 637 C C . ARG A 1 77 ? -18.558 2.006 -9.270 1.00 93.94 77 ARG A C 1
ATOM 639 O O . ARG A 1 77 ? -18.185 0.833 -9.277 1.00 93.94 77 ARG A O 1
ATOM 646 N N . TYR A 1 78 ? -18.075 2.913 -8.419 1.00 93.56 78 TYR A N 1
ATOM 647 C CA . TYR A 1 78 ? -17.054 2.608 -7.415 1.00 93.56 78 TYR A CA 1
ATOM 648 C C . TYR A 1 78 ? -17.578 1.613 -6.368 1.00 93.56 78 TYR A C 1
ATOM 650 O O . TYR A 1 78 ? -16.989 0.549 -6.159 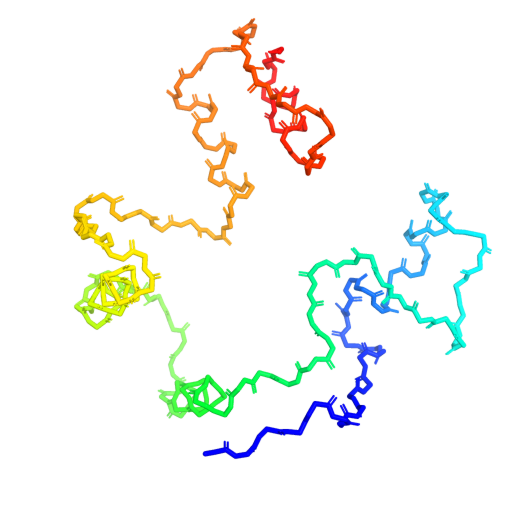1.00 93.56 78 TYR A O 1
ATOM 658 N N . ILE A 1 79 ? -18.731 1.909 -5.765 1.00 93.38 79 ILE A N 1
ATOM 659 C CA . ILE A 1 79 ? -19.356 1.051 -4.749 1.00 93.38 79 ILE A CA 1
ATOM 660 C C . ILE A 1 79 ? -19.823 -0.278 -5.353 1.00 93.38 79 ILE A C 1
ATOM 662 O O . ILE A 1 79 ? -19.560 -1.343 -4.788 1.00 93.38 79 ILE A O 1
ATOM 666 N N . ASN A 1 80 ? -20.435 -0.246 -6.539 1.00 94.75 80 ASN A N 1
ATOM 667 C CA . ASN A 1 80 ? -20.889 -1.447 -7.240 1.00 94.75 80 ASN A CA 1
ATOM 668 C C . ASN A 1 80 ? -19.725 -2.386 -7.596 1.00 94.75 80 ASN A C 1
ATOM 670 O O . ASN A 1 80 ? -19.866 -3.611 -7.509 1.00 94.75 80 ASN A O 1
ATOM 674 N N . ALA A 1 81 ? -18.559 -1.840 -7.963 1.00 95.62 81 ALA A N 1
ATOM 675 C CA . ALA A 1 81 ? -17.362 -2.637 -8.213 1.00 95.62 81 ALA A CA 1
ATOM 676 C C . ALA A 1 81 ? -16.903 -3.378 -6.947 1.00 95.62 81 ALA A C 1
ATOM 678 O O . ALA A 1 81 ? -16.633 -4.582 -7.015 1.00 95.62 81 ALA A O 1
ATOM 679 N N . LEU A 1 82 ? -16.885 -2.698 -5.794 1.00 95.12 82 LEU A N 1
ATOM 680 C CA . LEU A 1 82 ? -16.541 -3.297 -4.501 1.00 95.12 82 LEU A CA 1
ATOM 681 C C . LEU A 1 82 ? -17.540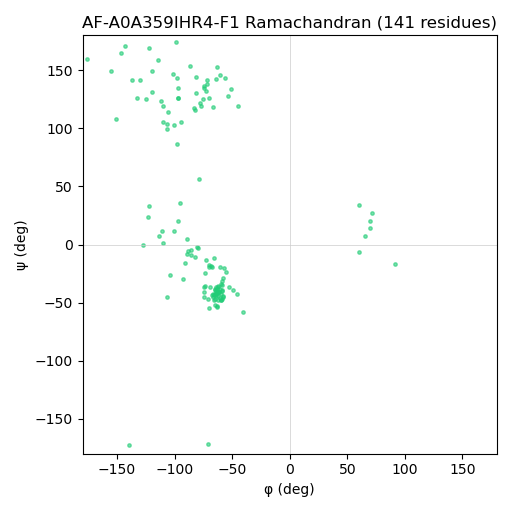 -4.391 -4.102 1.00 95.12 82 LEU A C 1
ATOM 683 O O . LEU A 1 82 ? -17.138 -5.532 -3.863 1.00 95.12 82 LEU A O 1
ATOM 687 N N . GLN A 1 83 ? -18.840 -4.085 -4.093 1.00 95.56 83 GLN A N 1
ATOM 688 C CA . GLN A 1 83 ? -19.884 -5.055 -3.747 1.00 95.56 83 GLN A CA 1
ATOM 689 C C . GLN A 1 83 ? -19.850 -6.282 -4.658 1.00 95.56 83 GLN A C 1
ATOM 691 O O . GLN A 1 83 ? -19.899 -7.421 -4.189 1.00 95.56 83 GLN A O 1
ATOM 696 N N . GLY A 1 84 ? -19.719 -6.062 -5.967 1.00 97.50 84 GLY A N 1
ATOM 697 C CA . GLY A 1 84 ? -19.612 -7.137 -6.941 1.00 97.50 84 GLY A CA 1
ATOM 698 C C . GLY A 1 84 ? -18.373 -8.006 -6.722 1.00 97.50 84 GLY A C 1
ATOM 699 O O . GLY A 1 84 ? -18.462 -9.230 -6.844 1.00 97.50 84 GLY A O 1
ATOM 700 N N . TRP A 1 85 ? -17.227 -7.404 -6.389 1.00 97.75 85 TRP A N 1
ATOM 701 C CA . TRP A 1 85 ? -15.993 -8.136 -6.103 1.00 97.75 85 TRP A CA 1
ATOM 702 C C . TRP A 1 85 ? -16.142 -9.043 -4.881 1.00 97.75 85 TRP A C 1
ATOM 704 O O . TRP A 1 85 ? -15.922 -10.251 -4.996 1.00 97.75 85 TRP A O 1
ATOM 714 N N . PHE A 1 86 ? -16.579 -8.494 -3.745 1.00 97.81 86 PHE A N 1
ATOM 715 C CA . PHE A 1 86 ? -16.754 -9.263 -2.512 1.00 97.81 86 PHE A CA 1
ATOM 716 C C . PHE A 1 86 ? -17.819 -10.353 -2.650 1.00 97.81 86 PHE A C 1
ATOM 718 O O . PHE A 1 86 ? -17.571 -11.495 -2.260 1.00 97.81 86 PHE A O 1
ATOM 725 N N . LYS A 1 87 ? -18.946 -10.063 -3.310 1.00 98.12 87 LYS A N 1
ATOM 726 C CA . LYS A 1 87 ? -19.999 -11.059 -3.538 1.00 98.12 87 LYS A CA 1
ATOM 727 C C . LYS A 1 87 ? -19.500 -12.230 -4.382 1.00 98.12 87 LYS A C 1
ATOM 729 O O . LYS A 1 87 ? -19.725 -13.379 -4.021 1.00 98.12 87 LYS A O 1
ATOM 734 N N . ARG A 1 88 ? -18.811 -11.962 -5.499 1.00 98.38 88 ARG A N 1
ATOM 735 C CA . ARG A 1 88 ? -18.350 -13.020 -6.417 1.00 98.38 88 ARG A CA 1
ATOM 736 C C . ARG A 1 88 ? -17.165 -13.817 -5.879 1.00 98.38 88 ARG A C 1
ATOM 738 O O . ARG A 1 88 ? -17.065 -15.001 -6.172 1.00 98.38 88 ARG A O 1
ATOM 745 N N . ARG A 1 89 ? -16.239 -13.171 -5.165 1.00 98.19 89 ARG A N 1
ATOM 746 C CA . ARG A 1 89 ? -14.983 -13.801 -4.720 1.00 98.19 89 ARG A CA 1
ATOM 747 C C . ARG A 1 89 ? -15.069 -14.410 -3.328 1.00 98.19 89 ARG A C 1
ATOM 749 O O . ARG A 1 89 ? -14.345 -15.356 -3.063 1.00 98.19 89 ARG A O 1
ATOM 756 N N . GLN A 1 90 ? -15.910 -13.848 -2.463 1.00 97.62 90 GLN A N 1
ATOM 757 C CA . GLN A 1 90 ? -15.971 -14.194 -1.041 1.00 97.62 90 GLN A CA 1
ATOM 758 C C . GLN A 1 90 ? -17.391 -14.555 -0.580 1.00 97.62 90 GLN A C 1
ATOM 760 O O . GLN A 1 90 ? -17.598 -14.810 0.600 1.00 97.62 90 GLN A O 1
ATOM 765 N N . GLY A 1 91 ? -18.395 -14.519 -1.469 1.00 98.06 91 GLY A N 1
ATOM 766 C CA . GLY A 1 91 ? -19.801 -14.719 -1.093 1.00 98.06 91 GLY A CA 1
ATOM 767 C C . GLY A 1 91 ? -20.366 -13.619 -0.185 1.00 98.06 91 GLY A C 1
ATOM 768 O O . GLY A 1 91 ? -21.490 -13.738 0.296 1.00 98.06 91 GLY A O 1
ATOM 769 N N . TRP A 1 92 ? -19.612 -12.544 0.053 1.00 97.62 92 TRP A N 1
ATOM 770 C CA . TRP A 1 92 ? -19.930 -11.536 1.057 1.00 97.62 92 TRP A CA 1
ATOM 771 C C . TRP A 1 92 ? -20.634 -10.327 0.437 1.00 97.62 92 TRP A C 1
ATOM 773 O O . TRP A 1 92 ? -20.137 -9.715 -0.509 1.00 97.62 92 TRP A O 1
ATOM 783 N N . GLN A 1 93 ? -21.798 -9.974 0.983 1.00 96.81 93 GLN A N 1
ATOM 784 C CA . GLN A 1 93 ? -22.531 -8.761 0.624 1.00 96.81 93 GLN A CA 1
ATOM 785 C C . GLN A 1 93 ? -22.173 -7.639 1.604 1.00 96.81 93 GLN A C 1
ATOM 787 O O . GLN A 1 93 ? -22.609 -7.654 2.753 1.00 96.81 93 GLN A O 1
ATOM 792 N N . ILE A 1 94 ? -21.362 -6.679 1.157 1.00 94.69 94 ILE A N 1
ATOM 793 C CA . ILE A 1 94 ? -20.977 -5.516 1.971 1.00 94.69 94 ILE A CA 1
ATOM 794 C C . ILE A 1 94 ? -22.075 -4.440 1.944 1.00 94.69 94 ILE A C 1
ATOM 796 O O . ILE A 1 94 ? -22.696 -4.215 0.899 1.00 94.69 94 ILE A O 1
ATOM 800 N N . ASN A 1 95 ? -22.279 -3.749 3.071 1.00 94.38 95 ASN A N 1
ATOM 801 C CA . ASN A 1 95 ? -23.149 -2.572 3.146 1.00 94.38 95 ASN A CA 1
ATOM 802 C C . ASN A 1 95 ? -22.414 -1.349 2.553 1.00 94.38 95 ASN A C 1
ATOM 804 O O . ASN A 1 95 ? -21.358 -0.997 3.087 1.00 94.38 95 ASN A O 1
ATOM 808 N N . PRO A 1 96 ? -22.945 -0.676 1.514 1.00 89.75 96 PRO A N 1
ATOM 809 C CA . PRO A 1 96 ? -22.378 0.562 0.976 1.00 89.75 96 PRO A CA 1
ATOM 810 C C . PRO A 1 96 ? -22.071 1.617 2.038 1.00 89.75 96 PRO A C 1
ATOM 812 O O . PRO A 1 96 ? -21.019 2.244 1.988 1.00 89.75 96 PRO A O 1
ATOM 815 N N . GLU A 1 97 ? -22.945 1.761 3.036 1.00 91.88 97 GLU A N 1
ATOM 816 C CA . GLU A 1 97 ? -22.804 2.768 4.094 1.00 91.88 97 GLU A CA 1
ATOM 817 C C . GLU A 1 97 ? -21.619 2.491 5.030 1.00 91.88 97 GLU A C 1
ATOM 819 O O . GLU A 1 97 ? -21.146 3.389 5.720 1.00 91.88 97 GLU A O 1
ATOM 824 N N . SER A 1 98 ? -21.104 1.257 5.042 1.00 91.38 98 SER A N 1
ATOM 825 C CA . SER A 1 98 ? -19.902 0.892 5.804 1.00 91.38 98 SER A CA 1
ATOM 826 C C . SER A 1 98 ? -18.590 1.150 5.055 1.00 91.38 98 SER A C 1
ATOM 828 O O . SER A 1 98 ? -17.513 0.944 5.617 1.00 91.38 98 SER A O 1
ATOM 830 N N . VAL A 1 99 ? -18.647 1.579 3.789 1.00 91.25 99 VAL A N 1
ATOM 831 C CA . VAL A 1 99 ? -17.451 1.820 2.978 1.00 91.25 99 VAL A CA 1
ATOM 832 C C . VAL A 1 99 ? -16.882 3.198 3.299 1.00 91.25 99 VAL A C 1
ATOM 834 O O . VAL A 1 99 ? -17.483 4.225 3.001 1.00 91.25 99 VAL A O 1
ATOM 837 N N . VAL A 1 100 ? -15.671 3.215 3.854 1.00 91.62 100 VAL A N 1
ATOM 838 C CA . VAL A 1 100 ? -14.914 4.440 4.133 1.00 91.62 100 VAL A CA 1
ATOM 839 C C . VAL A 1 100 ? -13.597 4.399 3.367 1.00 91.62 100 VAL A C 1
ATOM 841 O O . VAL A 1 100 ? -12.872 3.404 3.406 1.00 91.62 100 VAL A O 1
ATOM 844 N N . TYR A 1 101 ? -13.277 5.487 2.669 1.00 92.44 101 TYR A N 1
ATOM 845 C CA . TYR A 1 101 ? -12.006 5.617 1.965 1.00 92.44 101 TYR A CA 1
ATOM 846 C C . TYR A 1 101 ? -10.850 5.881 2.936 1.00 92.44 101 TYR A C 1
ATOM 848 O O . TYR A 1 101 ? -10.938 6.727 3.825 1.00 92.44 101 TYR A O 1
ATOM 856 N N . SER A 1 102 ? -9.732 5.196 2.709 1.00 95.19 102 SER A N 1
ATOM 857 C CA . SER A 1 102 ? -8.442 5.480 3.333 1.00 95.19 102 SER A CA 1
ATOM 858 C C . SER A 1 102 ? -7.348 5.388 2.269 1.00 95.19 102 SER A C 1
ATOM 860 O O . SER A 1 102 ? -7.393 4.462 1.457 1.00 95.19 102 SER A O 1
ATOM 862 N N . PRO A 1 103 ? -6.329 6.269 2.286 1.00 94.88 103 PRO A N 1
ATOM 863 C CA . PRO A 1 103 ? -5.203 6.189 1.353 1.00 94.88 103 PRO A CA 1
ATOM 864 C C . PRO A 1 103 ? -4.331 4.936 1.552 1.00 94.88 103 PRO A C 1
ATOM 866 O O . PRO A 1 103 ? -3.485 4.636 0.717 1.00 94.88 103 PRO A O 1
ATOM 869 N N . GLY A 1 104 ? -4.514 4.197 2.650 1.00 96.12 104 GLY A N 1
ATOM 870 C CA . GLY A 1 104 ? -3.848 2.918 2.872 1.00 96.12 104 GLY A CA 1
ATOM 871 C C . GLY A 1 104 ? -4.298 2.223 4.154 1.00 96.12 104 GLY A C 1
ATOM 872 O O . GLY A 1 104 ? -4.821 2.850 5.081 1.00 96.12 104 GLY A O 1
ATOM 873 N N . THR A 1 105 ? -4.072 0.912 4.232 1.00 96.88 105 THR A N 1
ATOM 874 C CA . THR A 1 105 ? -4.495 0.092 5.379 1.00 96.88 105 THR A CA 1
ATOM 875 C C . THR A 1 105 ? -3.782 0.492 6.670 1.00 96.88 105 THR A C 1
ATOM 877 O O . THR A 1 105 ? -4.428 0.627 7.703 1.00 96.88 105 THR A O 1
ATOM 880 N N . VAL A 1 106 ? -2.469 0.757 6.630 1.00 97.50 106 VAL A N 1
ATOM 881 C CA . VAL A 1 106 ? -1.710 1.181 7.825 1.00 97.50 106 VAL A CA 1
ATOM 882 C C . VAL A 1 106 ? -2.227 2.519 8.362 1.00 97.50 106 VAL A C 1
ATOM 884 O O . VAL A 1 106 ? -2.426 2.662 9.566 1.00 97.50 106 VAL A O 1
ATOM 887 N N . TYR A 1 107 ? -2.542 3.473 7.479 1.00 97.75 107 TYR A N 1
ATOM 888 C CA . TYR A 1 107 ? -3.164 4.736 7.882 1.00 97.75 107 TYR A CA 1
ATOM 889 C C . TYR A 1 107 ? -4.524 4.505 8.558 1.00 97.75 107 TYR A C 1
ATOM 891 O O . TYR A 1 107 ? -4.772 5.043 9.640 1.00 97.75 107 TYR A O 1
ATOM 899 N N . ALA A 1 108 ? -5.373 3.652 7.970 1.00 98.00 108 ALA A N 1
ATOM 900 C CA . ALA A 1 108 ? -6.664 3.290 8.553 1.00 98.00 108 ALA A CA 1
ATOM 901 C C . ALA A 1 108 ? -6.506 2.663 9.949 1.00 98.00 108 ALA A C 1
ATOM 903 O O . ALA A 1 108 ? -7.269 2.999 10.851 1.00 98.00 108 ALA A O 1
ATOM 904 N N . LEU A 1 109 ? -5.483 1.826 10.161 1.00 97.81 109 LEU A N 1
ATOM 905 C CA . LEU A 1 109 ? -5.181 1.244 11.472 1.00 97.81 109 LEU A CA 1
ATOM 906 C C . LEU A 1 109 ? -4.793 2.314 12.507 1.00 97.81 109 LEU A C 1
ATOM 908 O O . LEU A 1 109 ? -5.328 2.300 13.614 1.00 97.81 109 LEU A O 1
ATOM 912 N N . HIS A 1 110 ? -3.938 3.287 12.160 1.00 98.06 110 HIS A N 1
ATOM 913 C CA . HIS A 1 110 ? -3.637 4.412 13.062 1.00 98.06 110 HIS A CA 1
ATOM 914 C C . HIS A 1 110 ? -4.888 5.233 13.403 1.00 98.06 110 HIS A C 1
ATOM 916 O O . HIS A 1 110 ? -5.029 5.705 14.532 1.00 98.06 110 HIS A O 1
ATOM 922 N N . VAL A 1 111 ? -5.792 5.448 12.443 1.00 98.00 111 VAL A N 1
ATOM 923 C CA . VAL A 1 111 ? -7.064 6.143 12.694 1.00 98.00 111 VAL A CA 1
ATOM 924 C C . VAL A 1 111 ? -7.954 5.321 13.626 1.00 98.00 111 VAL A C 1
ATOM 926 O O . VAL A 1 111 ? -8.421 5.862 14.624 1.00 98.00 111 VAL A O 1
ATOM 929 N N . ALA A 1 112 ? -8.124 4.024 13.365 1.00 97.56 112 ALA A N 1
ATOM 930 C CA . ALA A 1 112 ? -8.939 3.136 14.189 1.00 97.56 112 ALA A CA 1
ATOM 931 C C . ALA A 1 112 ? -8.430 3.072 15.638 1.00 97.56 112 ALA A C 1
ATOM 933 O O . ALA A 1 112 ? -9.201 3.281 16.573 1.00 97.56 112 ALA A O 1
ATOM 934 N N . VAL A 1 113 ? -7.122 2.884 15.844 1.00 98.19 113 VAL A N 1
ATOM 935 C CA . VAL A 1 113 ? -6.536 2.885 17.193 1.00 98.19 113 VAL A CA 1
ATOM 936 C C . VAL A 1 113 ? -6.809 4.205 17.910 1.00 98.19 113 VAL A C 1
ATOM 938 O O . VAL A 1 113 ? -7.232 4.194 19.065 1.00 98.19 113 VAL A O 1
ATOM 941 N N . ARG A 1 114 ? -6.640 5.350 17.238 1.00 98.12 114 ARG A N 1
ATOM 942 C CA . ARG A 1 114 ? -6.924 6.661 17.843 1.00 98.12 114 ARG A CA 1
ATOM 943 C C . ARG A 1 114 ? -8.396 6.869 18.177 1.00 98.12 114 ARG A C 1
ATOM 945 O O . ARG A 1 114 ? -8.678 7.458 19.213 1.00 98.12 114 ARG A O 1
ATOM 952 N N . ALA A 1 115 ? -9.297 6.395 17.323 1.00 97.94 115 ALA A N 1
ATOM 953 C CA . ALA A 1 115 ? -10.733 6.584 17.482 1.00 97.94 115 ALA A CA 1
ATOM 954 C C . ALA A 1 115 ? -11.332 5.711 18.596 1.00 97.94 115 ALA A C 1
ATOM 956 O O . ALA A 1 115 ? -12.236 6.158 19.296 1.00 97.94 115 ALA A O 1
ATOM 957 N N . PHE A 1 116 ? -10.832 4.484 18.772 1.00 98.19 116 PHE A N 1
ATOM 958 C CA . PHE A 1 116 ? -11.481 3.472 19.617 1.00 98.19 116 PHE A CA 1
ATOM 959 C C . PHE A 1 116 ? -10.745 3.147 20.922 1.00 98.19 116 PHE A C 1
ATOM 961 O O . PHE A 1 116 ? -11.201 2.293 21.676 1.00 98.19 116 PHE A O 1
ATOM 968 N N . THR A 1 117 ? -9.616 3.799 21.207 1.00 98.62 117 THR A N 1
ATOM 969 C CA . THR A 1 117 ? -8.831 3.550 22.430 1.00 98.62 117 THR A CA 1
ATOM 970 C C . THR A 1 117 ? -8.227 4.844 22.972 1.00 98.62 117 THR A C 1
ATOM 972 O O . THR A 1 117 ? -8.230 5.876 22.297 1.00 98.62 117 THR A O 1
ATOM 975 N N . LYS A 1 118 ? -7.650 4.792 24.170 1.00 98.44 118 LYS A N 1
ATOM 976 C CA . LYS A 1 118 ? -6.870 5.864 24.796 1.00 98.44 118 LYS A CA 1
ATOM 977 C C . LYS A 1 118 ? -5.404 5.438 24.968 1.00 98.44 118 LYS A C 1
ATOM 979 O O . LYS A 1 118 ? -5.106 4.244 24.964 1.00 98.44 118 LYS A O 1
ATOM 984 N N . PRO A 1 119 ? -4.462 6.390 25.107 1.00 98.38 119 PRO A N 1
ATOM 985 C CA . PRO A 1 119 ? -3.096 6.058 25.502 1.00 98.38 119 PRO A CA 1
ATOM 986 C C . PRO A 1 119 ? -3.077 5.179 26.762 1.00 98.38 119 PRO A C 1
ATOM 988 O O . PRO A 1 119 ? -3.787 5.462 27.724 1.00 98.38 119 PRO A O 1
ATOM 991 N N . GLY A 1 120 ? -2.271 4.119 26.746 1.00 98.19 120 GLY A N 1
ATOM 992 C CA . GLY A 1 120 ? -2.183 3.115 27.810 1.00 98.19 120 GLY A CA 1
ATOM 993 C C . GLY A 1 120 ? -3.106 1.899 27.654 1.00 98.19 120 GLY A C 1
ATOM 994 O O . GLY A 1 120 ? -2.824 0.876 28.282 1.00 98.19 120 GLY A O 1
ATOM 995 N N . ASP A 1 121 ? -4.141 1.964 26.807 1.00 98.56 121 ASP A N 1
ATOM 996 C CA . ASP A 1 121 ? -4.997 0.806 26.517 1.00 98.56 121 ASP A CA 1
ATOM 997 C C . ASP A 1 121 ? -4.204 -0.321 25.838 1.00 98.56 121 ASP A C 1
ATOM 999 O O . ASP A 1 121 ? -3.203 -0.078 25.152 1.00 98.56 121 ASP A O 1
ATOM 1003 N N . LYS A 1 122 ? -4.671 -1.562 26.031 1.00 98.25 122 LYS A N 1
ATOM 1004 C CA . LYS A 1 122 ? -4.022 -2.773 25.514 1.00 98.25 122 LYS A CA 1
ATOM 1005 C C . LYS A 1 122 ? -4.655 -3.250 24.206 1.00 98.25 122 LYS A C 1
ATOM 1007 O O . LYS A 1 122 ? -5.878 -3.353 24.129 1.00 98.25 122 LYS A O 1
ATOM 1012 N N . ILE A 1 123 ? -3.839 -3.600 23.213 1.00 98.12 123 ILE A N 1
ATOM 1013 C CA . ILE A 1 123 ? -4.266 -4.106 21.900 1.00 98.12 123 ILE A CA 1
ATOM 1014 C C . ILE A 1 123 ? -3.598 -5.456 21.624 1.00 98.12 123 ILE A C 1
ATOM 1016 O O . ILE A 1 123 ? -2.378 -5.592 21.637 1.00 98.12 123 ILE A O 1
ATOM 1020 N N . ILE A 1 124 ? -4.409 -6.472 21.331 1.00 97.88 124 ILE A N 1
ATOM 1021 C CA . ILE A 1 124 ? -3.914 -7.818 21.028 1.00 97.88 124 ILE A CA 1
ATOM 1022 C C . ILE A 1 124 ? -3.456 -7.888 19.567 1.00 97.88 124 ILE A C 1
ATOM 1024 O O . ILE A 1 124 ? -4.213 -7.554 18.657 1.00 97.88 124 ILE A O 1
ATOM 1028 N N . ILE A 1 125 ? -2.242 -8.399 19.347 1.00 97.56 125 ILE A N 1
ATOM 1029 C CA . ILE A 1 125 ? -1.723 -8.781 18.027 1.00 97.56 125 ILE A CA 1
ATOM 1030 C C . ILE A 1 125 ? -1.137 -10.198 18.082 1.00 97.56 125 ILE A C 1
ATOM 1032 O O . ILE A 1 125 ? -0.509 -10.582 19.069 1.00 97.56 125 ILE A O 1
ATOM 1036 N N . GLN A 1 126 ? -1.333 -10.986 17.026 1.00 97.62 126 GLN A N 1
ATOM 1037 C CA . GLN A 1 126 ? -0.892 -12.385 16.962 1.00 97.62 126 GLN A CA 1
ATOM 1038 C C . GLN A 1 126 ? 0.407 -12.488 16.160 1.00 97.62 126 GLN A C 1
ATOM 1040 O O . GLN A 1 126 ? 0.380 -12.393 14.940 1.00 97.62 126 GLN A O 1
ATOM 1045 N N . ARG A 1 127 ? 1.553 -12.638 16.834 1.00 96.12 127 ARG A N 1
ATOM 1046 C CA . ARG A 1 127 ? 2.879 -12.701 16.190 1.00 96.12 127 ARG A CA 1
ATOM 1047 C C . ARG A 1 127 ? 3.246 -14.137 15.757 1.00 96.12 127 ARG A C 1
ATOM 1049 O O . ARG A 1 127 ? 2.809 -15.073 16.424 1.00 96.12 127 ARG A O 1
ATOM 1056 N N . PRO A 1 128 ? 4.100 -14.315 14.726 1.00 96.31 128 PRO A N 1
ATOM 1057 C CA . PRO A 1 128 ? 4.690 -13.279 13.869 1.00 96.31 128 PRO A CA 1
ATOM 1058 C C . PRO A 1 128 ? 3.656 -12.669 12.909 1.00 96.31 128 PRO A C 1
ATOM 1060 O O . PRO A 1 128 ? 2.832 -13.372 12.337 1.00 96.31 128 PRO A O 1
ATOM 1063 N N . VAL A 1 129 ? 3.700 -11.345 12.743 1.00 97.06 129 VAL A N 1
ATOM 1064 C CA . VAL A 1 129 ? 2.772 -10.586 11.887 1.00 97.06 129 VAL A CA 1
ATOM 1065 C C . VAL A 1 129 ? 3.485 -9.392 11.266 1.00 97.06 129 VAL A C 1
ATOM 1067 O O . VAL A 1 129 ? 4.561 -8.997 11.716 1.00 97.06 129 VAL A O 1
ATOM 1070 N N . TYR A 1 130 ? 2.870 -8.814 10.238 1.00 96.56 130 TYR A N 1
ATOM 1071 C CA . TYR A 1 130 ? 3.305 -7.591 9.577 1.00 96.56 130 TYR A CA 1
ATOM 1072 C C . TYR A 1 130 ? 3.705 -6.501 10.588 1.00 96.56 130 TYR A C 1
ATOM 1074 O O . TYR A 1 130 ? 2.888 -6.064 11.401 1.00 96.56 130 TYR A O 1
ATOM 1082 N N . ALA A 1 131 ? 4.970 -6.069 10.534 1.00 94.50 131 ALA A N 1
ATOM 1083 C CA . ALA A 1 131 ? 5.589 -5.214 11.551 1.00 94.50 131 ALA A CA 1
ATOM 1084 C C . ALA A 1 131 ? 4.797 -3.928 11.877 1.00 94.50 131 ALA A C 1
ATOM 1086 O O . ALA A 1 131 ? 4.701 -3.591 13.063 1.00 94.50 131 ALA A O 1
ATOM 1087 N N . PRO A 1 132 ? 4.135 -3.262 10.904 1.00 96.56 132 PRO A N 1
ATOM 1088 C CA . PRO A 1 132 ? 3.286 -2.113 11.195 1.00 96.56 132 PRO A CA 1
ATOM 1089 C C . PRO A 1 132 ? 2.154 -2.344 12.196 1.00 96.56 132 PRO A C 1
ATOM 1091 O O . PRO A 1 132 ? 1.693 -1.386 12.800 1.00 96.56 132 PRO A O 1
ATOM 1094 N N . PHE A 1 133 ? 1.722 -3.583 12.450 1.00 97.81 133 PHE A N 1
ATOM 1095 C CA . PHE A 1 133 ? 0.755 -3.843 13.523 1.00 97.81 133 PHE A CA 1
ATOM 1096 C C . PHE A 1 133 ? 1.327 -3.474 14.896 1.00 97.81 133 PHE A C 1
ATOM 1098 O O . PHE A 1 133 ? 0.615 -2.909 15.717 1.00 97.81 133 PHE A O 1
ATOM 1105 N N . THR A 1 134 ? 2.615 -3.743 15.134 1.00 97.06 134 THR A N 1
ATOM 1106 C CA . THR A 1 134 ? 3.281 -3.334 16.381 1.00 97.06 134 THR A CA 1
ATOM 1107 C C . THR A 1 134 ? 3.475 -1.817 16.406 1.00 97.06 134 THR A C 1
ATOM 1109 O O . THR A 1 134 ? 3.099 -1.169 17.380 1.00 97.06 134 THR A O 1
ATOM 1112 N N . SER A 1 135 ? 3.976 -1.226 15.312 1.00 96.50 135 SER A N 1
ATOM 1113 C CA . SER A 1 135 ? 4.254 0.216 15.277 1.00 96.50 135 SER A CA 1
ATOM 1114 C C . SER A 1 135 ? 2.992 1.066 15.428 1.00 96.50 135 SER A C 1
ATOM 1116 O O . SER A 1 135 ? 3.034 2.090 16.101 1.00 96.50 135 SER A O 1
ATOM 1118 N N . VAL A 1 136 ? 1.857 0.644 14.857 1.00 97.81 136 VAL A N 1
ATOM 1119 C CA . VAL A 1 136 ? 0.567 1.334 15.014 1.00 97.81 136 VAL A CA 1
ATOM 1120 C C . VAL A 1 136 ? 0.164 1.420 16.489 1.00 97.81 136 VAL A C 1
ATOM 1122 O O . VAL A 1 136 ? -0.351 2.454 16.915 1.00 97.81 136 VAL A O 1
ATOM 1125 N N . VAL 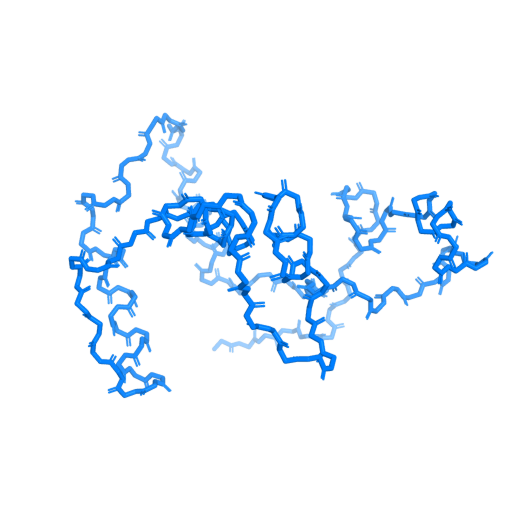A 1 137 ? 0.384 0.361 17.270 1.00 98.06 137 VAL A N 1
ATOM 1126 C CA . VAL A 1 137 ? 0.047 0.326 18.701 1.00 98.06 137 VAL A CA 1
ATOM 1127 C C . VAL A 1 137 ? 0.983 1.252 19.482 1.00 98.06 137 VAL A C 1
ATOM 1129 O O . VAL A 1 137 ? 0.524 2.190 20.139 1.00 98.06 137 VAL A O 1
ATOM 1132 N N . GLU A 1 138 ? 2.294 1.052 19.344 1.00 97.81 138 GLU A N 1
ATOM 1133 C CA . GLU A 1 138 ? 3.313 1.756 20.132 1.00 97.81 138 GLU A CA 1
ATOM 1134 C C . GLU A 1 138 ? 3.388 3.253 19.807 1.00 97.81 138 GLU A C 1
ATOM 1136 O O . GLU A 1 138 ? 3.418 4.083 20.714 1.00 97.81 138 GLU A O 1
ATOM 1141 N N . GLN A 1 139 ? 3.344 3.632 18.525 1.00 98.06 139 GLN A N 1
ATOM 1142 C CA . GLN A 1 139 ? 3.434 5.040 18.109 1.00 98.06 139 GLN A CA 1
ATOM 1143 C C . GLN A 1 139 ? 2.185 5.849 18.470 1.00 98.06 139 GLN A C 1
ATOM 1145 O O . GLN A 1 139 ? 2.241 7.074 18.538 1.00 98.06 139 GLN A O 1
ATOM 1150 N N . ASN A 1 140 ? 1.056 5.184 18.731 1.00 98.19 140 ASN A N 1
ATOM 1151 C CA . ASN A 1 140 ? -0.119 5.825 19.314 1.00 98.19 140 ASN A CA 1
ATOM 1152 C C . ASN A 1 140 ? -0.105 5.790 20.855 1.00 98.19 140 ASN A C 1
ATOM 1154 O O . ASN A 1 140 ? -1.077 6.210 21.477 1.00 98.19 140 ASN A O 1
ATOM 1158 N N . GLY A 1 141 ? 0.950 5.295 21.503 1.00 98.06 141 GLY A N 1
ATOM 1159 C CA . GLY A 1 141 ? 1.043 5.219 22.962 1.00 98.06 141 GLY A CA 1
ATOM 1160 C C . GLY A 1 141 ? 0.123 4.169 23.594 1.00 98.06 141 GLY A C 1
ATOM 1161 O O . GLY A 1 141 ? -0.316 4.357 24.728 1.00 98.06 141 GLY A O 1
ATOM 1162 N N . ARG A 1 142 ? -0.222 3.100 22.865 1.00 98.06 142 ARG A N 1
ATOM 1163 C CA . ARG A 1 142 ? -0.933 1.912 23.381 1.00 98.06 142 ARG A CA 1
ATOM 1164 C C . ARG A 1 142 ? 0.075 0.791 23.676 1.00 98.06 142 ARG A C 1
ATOM 1166 O O . ARG A 1 142 ? 1.266 0.966 23.414 1.00 98.06 142 ARG A O 1
ATOM 1173 N N . ARG A 1 143 ? -0.377 -0.320 24.268 1.00 92.94 143 ARG A N 1
ATOM 1174 C CA . ARG A 1 143 ? 0.476 -1.468 24.637 1.00 92.94 143 ARG A CA 1
ATOM 1175 C C . ARG A 1 143 ? -0.031 -2.797 24.104 1.00 92.94 143 ARG A C 1
ATOM 1177 O O . ARG A 1 143 ? -1.261 -2.940 23.964 1.00 92.94 143 ARG A O 1
#